Protein AF-A0A5T2Q254-F1 (afdb_monomer_lite)

Sequence (145 aa):
TQVEAVKGGRSGAMKRAAVQWGIGRYLYNLEEGFAQISSDKKQGWHRAKLKDGTGFYWLPPSLPDWAMPASCNQPSPENTNQKSPSVDCEQILKDFSDYASKETDKKKLIERYQHDWQLLAGHDDAQTKCVQVMNIRINELKQVA

Structure (mmCIF, N/CA/C/O backbone):
data_AF-A0A5T2Q254-F1
#
_entry.id   AF-A0A5T2Q254-F1
#
loop_
_atom_site.group_PDB
_atom_site.id
_atom_site.type_symbol
_atom_site.label_atom_id
_atom_site.label_alt_id
_atom_site.label_comp_id
_atom_site.label_asym_id
_atom_site.label_entity_id
_atom_site.label_seq_id
_atom_site.pdbx_PDB_ins_code
_atom_site.Cartn_x
_atom_site.Cartn_y
_atom_site.Cartn_z
_atom_site.occupancy
_atom_site.B_iso_or_equiv
_atom_site.auth_seq_id
_atom_site.auth_comp_id
_atom_site.auth_asym_id
_atom_site.auth_atom_id
_atom_site.pdbx_PDB_model_num
ATOM 1 N N . THR A 1 1 ? 41.058 -11.076 -3.246 1.00 52.97 1 THR A N 1
ATOM 2 C CA . THR A 1 1 ? 39.800 -10.755 -2.532 1.00 52.97 1 THR A CA 1
ATOM 3 C C . THR A 1 1 ? 38.755 -11.831 -2.819 1.00 52.97 1 THR A C 1
ATOM 5 O O . THR A 1 1 ? 38.127 -11.812 -3.862 1.00 52.97 1 THR A O 1
ATOM 8 N N . GLN A 1 2 ? 38.594 -12.812 -1.921 1.00 59.88 2 GLN A N 1
ATOM 9 C CA . GLN A 1 2 ? 37.669 -13.964 -2.074 1.00 59.88 2 GLN A CA 1
ATOM 10 C C . GLN A 1 2 ? 36.188 -13.627 -1.776 1.00 59.88 2 GLN A C 1
ATOM 12 O O . GLN A 1 2 ? 35.291 -14.430 -2.012 1.00 59.88 2 GLN A O 1
ATOM 17 N N . VAL A 1 3 ? 35.916 -12.429 -1.252 1.00 66.19 3 VAL A N 1
ATOM 18 C CA . VAL A 1 3 ? 34.586 -12.021 -0.765 1.00 66.19 3 VAL A CA 1
ATOM 19 C C . VAL A 1 3 ? 33.593 -11.769 -1.910 1.00 66.19 3 VAL A C 1
ATOM 21 O O . VAL A 1 3 ? 32.407 -12.071 -1.781 1.00 66.19 3 VAL A O 1
ATOM 24 N N . GLU A 1 4 ? 34.069 -11.295 -3.064 1.00 71.06 4 GLU A N 1
ATOM 25 C CA . GLU A 1 4 ? 33.207 -10.980 -4.213 1.00 71.06 4 GLU A CA 1
ATOM 26 C C . GLU A 1 4 ? 32.620 -12.238 -4.875 1.00 71.06 4 GLU A C 1
ATOM 28 O O . GLU A 1 4 ? 31.455 -12.240 -5.281 1.00 71.06 4 GLU A O 1
ATOM 33 N N . ALA A 1 5 ? 33.366 -13.349 -4.892 1.00 70.94 5 ALA A N 1
ATOM 34 C CA . ALA A 1 5 ? 32.871 -14.629 -5.401 1.00 70.94 5 ALA A CA 1
ATOM 35 C C . ALA A 1 5 ? 31.712 -15.175 -4.542 1.00 70.94 5 ALA A C 1
ATOM 37 O O . ALA A 1 5 ? 30.694 -15.630 -5.070 1.00 70.94 5 ALA A O 1
ATOM 38 N N . VAL A 1 6 ? 31.812 -15.054 -3.212 1.00 75.88 6 VAL A N 1
ATOM 39 C CA . VAL A 1 6 ? 30.762 -15.479 -2.266 1.00 75.88 6 VAL A CA 1
ATOM 40 C C . VAL A 1 6 ? 29.505 -14.614 -2.396 1.00 75.88 6 VAL A C 1
ATOM 42 O O . VAL A 1 6 ? 28.381 -15.121 -2.356 1.00 75.88 6 VAL A O 1
ATOM 45 N N . LYS A 1 7 ? 29.676 -13.305 -2.603 1.00 82.81 7 LYS A N 1
ATOM 46 C CA . LYS A 1 7 ? 28.572 -12.360 -2.815 1.00 82.81 7 LYS A CA 1
ATOM 47 C C . LYS A 1 7 ? 27.803 -12.667 -4.103 1.00 82.81 7 LYS A C 1
ATOM 49 O O . LYS A 1 7 ? 26.569 -12.716 -4.086 1.00 82.81 7 LYS A O 1
ATOM 54 N N . GLY A 1 8 ? 28.528 -12.953 -5.186 1.00 85.25 8 GLY A N 1
ATOM 55 C CA . GLY A 1 8 ? 27.949 -13.414 -6.448 1.00 85.25 8 GLY A CA 1
ATOM 56 C C . GLY A 1 8 ? 27.204 -14.742 -6.294 1.00 85.25 8 GLY A C 1
ATOM 57 O O . GLY A 1 8 ? 26.069 -14.870 -6.757 1.00 85.25 8 GLY A O 1
ATOM 58 N N . GLY A 1 9 ? 27.789 -15.696 -5.561 1.00 88.31 9 GLY A N 1
ATOM 59 C CA . GLY A 1 9 ? 27.181 -16.997 -5.270 1.00 88.31 9 GLY A CA 1
ATOM 60 C C . GLY A 1 9 ? 25.851 -16.893 -4.517 1.00 88.31 9 GLY A C 1
ATOM 61 O O . GLY A 1 9 ? 24.861 -17.487 -4.945 1.00 88.31 9 GLY A O 1
ATOM 62 N N . ARG A 1 10 ? 25.789 -16.083 -3.449 1.00 87.00 10 ARG A N 1
ATOM 63 C CA . ARG A 1 10 ? 24.552 -15.839 -2.679 1.00 87.00 10 ARG A CA 1
ATOM 64 C C . ARG A 1 10 ? 23.460 -15.185 -3.521 1.00 87.00 10 ARG A C 1
ATOM 66 O O . ARG A 1 10 ? 22.320 -15.642 -3.493 1.00 87.00 10 ARG A O 1
ATOM 73 N N . SER A 1 11 ? 23.797 -14.149 -4.292 1.00 86.31 11 SER A N 1
ATOM 74 C CA . SER A 1 11 ? 22.825 -13.495 -5.180 1.00 86.31 11 SER A CA 1
ATOM 75 C C . SER A 1 11 ? 22.318 -14.458 -6.260 1.00 86.31 11 SER A C 1
ATOM 77 O O . SER A 1 11 ? 21.117 -14.534 -6.515 1.00 86.31 11 SER A O 1
ATOM 79 N N . GLY A 1 12 ? 23.215 -15.253 -6.849 1.00 87.25 12 GLY A N 1
ATOM 80 C CA . GLY A 1 12 ? 22.861 -16.268 -7.838 1.00 87.25 12 GLY A CA 1
ATOM 81 C C . GLY A 1 12 ? 21.960 -17.369 -7.273 1.00 87.25 12 GLY A C 1
ATOM 82 O O . GLY A 1 12 ? 20.993 -17.754 -7.928 1.00 87.25 12 GLY A O 1
ATOM 83 N N . ALA A 1 13 ? 22.233 -17.848 -6.055 1.00 91.38 13 ALA A N 1
ATOM 84 C CA . ALA A 1 13 ? 21.392 -18.831 -5.374 1.00 91.38 13 ALA A CA 1
ATOM 85 C C . ALA A 1 13 ? 19.982 -18.282 -5.101 1.00 91.38 13 ALA A C 1
ATOM 87 O O . ALA A 1 13 ? 19.002 -18.956 -5.415 1.00 91.38 13 ALA A O 1
ATOM 88 N N . MET A 1 14 ? 19.877 -17.038 -4.618 1.00 91.06 14 MET A N 1
ATOM 89 C CA . MET A 1 14 ? 18.591 -16.376 -4.371 1.00 91.06 14 MET A CA 1
ATOM 90 C C . MET A 1 14 ? 17.761 -16.234 -5.653 1.00 91.06 14 MET A C 1
ATOM 92 O O . MET A 1 14 ? 16.585 -16.589 -5.665 1.00 91.06 14 MET A O 1
ATOM 96 N N . LYS A 1 15 ? 18.371 -15.783 -6.760 1.00 89.75 15 LYS A N 1
ATOM 97 C CA . LYS A 1 15 ? 17.681 -15.681 -8.059 1.00 89.75 15 LYS A CA 1
ATOM 98 C C . LYS A 1 15 ? 17.147 -17.038 -8.525 1.00 89.75 15 LYS A C 1
ATOM 100 O O . LYS A 1 15 ? 16.014 -17.119 -8.982 1.00 89.75 15 LYS A O 1
ATOM 105 N N . ARG A 1 16 ? 17.932 -18.113 -8.378 1.00 89.50 16 ARG A N 1
ATOM 106 C CA . ARG A 1 16 ? 17.496 -19.472 -8.746 1.00 89.50 16 ARG A CA 1
ATOM 107 C C . ARG A 1 16 ? 16.341 -19.971 -7.877 1.00 89.50 16 ARG A C 1
ATOM 109 O O . ARG A 1 16 ? 15.400 -20.538 -8.421 1.00 89.50 16 ARG A O 1
ATOM 116 N N . ALA A 1 17 ? 16.382 -19.733 -6.566 1.00 91.88 17 ALA A N 1
ATOM 117 C CA . ALA A 1 17 ? 15.283 -20.081 -5.664 1.00 91.88 17 ALA A CA 1
ATOM 118 C C . ALA A 1 17 ? 13.994 -19.316 -6.013 1.00 91.88 17 ALA A C 1
ATOM 120 O O . ALA A 1 17 ? 12.932 -19.923 -6.124 1.00 91.88 17 ALA A O 1
ATOM 121 N N . ALA A 1 18 ? 14.101 -18.013 -6.291 1.00 86.94 18 ALA A N 1
ATOM 122 C CA . ALA A 1 18 ? 12.974 -17.185 -6.714 1.00 86.94 18 ALA A CA 1
ATOM 123 C C . ALA A 1 18 ? 12.312 -17.708 -8.002 1.00 86.94 18 ALA A C 1
ATOM 125 O O . ALA A 1 18 ? 11.088 -17.793 -8.069 1.00 86.94 18 ALA A O 1
ATOM 126 N N . VAL A 1 19 ? 13.107 -18.142 -8.990 1.00 84.75 19 VAL A N 1
ATOM 127 C CA . VAL A 1 19 ? 12.598 -18.741 -10.240 1.00 84.75 19 VAL A CA 1
ATOM 128 C C . VAL A 1 19 ? 11.824 -20.038 -9.986 1.00 84.75 19 VAL A C 1
ATOM 130 O O . VAL A 1 19 ? 10.798 -20.260 -10.636 1.00 84.75 19 VAL A O 1
ATOM 133 N N . GLN A 1 20 ? 12.293 -20.880 -9.057 1.00 87.62 20 GLN A N 1
ATOM 134 C CA . GLN A 1 20 ? 11.603 -22.119 -8.667 1.00 87.62 20 GLN A CA 1
ATOM 135 C C . GLN A 1 20 ? 10.267 -21.826 -7.977 1.00 87.62 20 GLN A C 1
ATOM 137 O O . GLN A 1 20 ? 9.290 -22.527 -8.204 1.00 87.62 20 GLN A O 1
ATOM 142 N N . TRP A 1 21 ? 10.207 -20.754 -7.187 1.00 84.88 21 TRP A N 1
ATOM 143 C CA . TRP A 1 21 ? 8.997 -20.317 -6.487 1.00 84.88 21 TRP A CA 1
ATOM 144 C C . TRP A 1 21 ? 8.080 -19.447 -7.363 1.00 84.88 21 TRP A C 1
ATOM 146 O O . TRP A 1 21 ? 7.072 -18.935 -6.889 1.00 84.88 21 TRP A O 1
ATOM 156 N N . GLY A 1 22 ? 8.424 -19.249 -8.641 1.00 82.81 22 GLY A N 1
ATOM 157 C CA . GLY A 1 22 ? 7.629 -18.459 -9.584 1.00 82.81 22 GLY A CA 1
ATOM 158 C C . GLY A 1 22 ? 7.635 -16.948 -9.326 1.00 82.81 22 GLY A C 1
ATOM 159 O O . GLY A 1 22 ? 6.902 -16.214 -9.990 1.00 82.81 22 GLY A O 1
ATOM 160 N N . ILE A 1 23 ? 8.479 -16.459 -8.414 1.00 82.94 23 ILE A N 1
ATOM 161 C CA . ILE A 1 23 ? 8.576 -15.038 -8.071 1.00 82.94 23 ILE A CA 1
ATOM 162 C C . ILE A 1 23 ? 9.096 -14.275 -9.296 1.00 82.94 23 ILE A C 1
ATOM 164 O O . ILE A 1 23 ? 10.193 -14.536 -9.789 1.00 82.94 23 ILE A O 1
ATOM 168 N N . GLY A 1 24 ? 8.293 -13.333 -9.797 1.00 77.19 24 GLY A N 1
ATOM 169 C CA . GLY A 1 24 ? 8.634 -12.483 -10.940 1.00 77.19 24 GLY A CA 1
ATOM 170 C C . GLY A 1 24 ? 8.254 -13.030 -12.321 1.00 77.19 24 GLY A C 1
ATOM 171 O O . GLY A 1 24 ? 8.362 -12.281 -13.284 1.00 77.19 24 GLY A O 1
ATOM 172 N N . ARG A 1 25 ? 7.754 -14.273 -12.456 1.00 81.38 25 ARG A N 1
ATOM 173 C CA . ARG A 1 25 ? 7.244 -14.782 -13.756 1.00 81.38 25 ARG A CA 1
ATOM 174 C C . ARG A 1 25 ? 6.044 -13.983 -14.261 1.00 81.38 25 ARG A C 1
ATOM 176 O O . ARG A 1 25 ? 5.907 -13.765 -15.456 1.00 81.38 25 ARG A O 1
ATOM 183 N N . TYR A 1 26 ? 5.227 -13.520 -13.323 1.00 81.38 26 TYR A N 1
ATOM 184 C CA . TYR A 1 26 ? 4.048 -12.698 -13.563 1.00 81.38 26 TYR A CA 1
ATOM 185 C C . TYR A 1 26 ? 4.407 -11.383 -14.288 1.00 81.38 26 TYR A C 1
ATOM 187 O O . TYR A 1 26 ? 3.615 -10.885 -15.072 1.00 81.38 26 TYR A O 1
ATOM 195 N N . LEU A 1 27 ? 5.636 -10.869 -14.140 1.00 81.38 27 LEU A N 1
ATOM 196 C CA . LEU A 1 27 ? 6.084 -9.654 -14.832 1.00 81.38 27 LEU A CA 1
ATOM 197 C C . LEU A 1 27 ? 6.157 -9.811 -16.359 1.00 81.38 27 LEU A C 1
ATOM 199 O O . LEU A 1 27 ? 6.115 -8.807 -17.057 1.00 81.38 27 LEU A O 1
ATOM 203 N N . TYR A 1 28 ? 6.249 -11.035 -16.890 1.00 83.56 28 TYR A N 1
ATOM 204 C CA . TYR A 1 28 ? 6.245 -11.261 -18.342 1.00 83.56 28 TYR A CA 1
ATOM 205 C C . TYR A 1 28 ? 4.874 -11.066 -18.981 1.00 83.56 28 TYR A C 1
ATOM 207 O O . TYR A 1 28 ? 4.785 -10.805 -20.175 1.00 83.56 28 TYR A O 1
ATOM 215 N N . ASN A 1 29 ? 3.815 -11.210 -18.191 1.00 81.88 29 ASN A N 1
ATOM 216 C CA . ASN A 1 29 ? 2.440 -11.013 -18.628 1.00 81.88 29 ASN A CA 1
ATOM 217 C C . ASN A 1 29 ? 1.969 -9.572 -18.396 1.00 81.88 29 ASN A C 1
ATOM 219 O O . ASN A 1 29 ? 0.813 -9.262 -18.672 1.00 81.88 29 ASN A O 1
ATOM 223 N N . LEU A 1 30 ? 2.838 -8.711 -17.855 1.00 84.25 30 LEU A N 1
ATOM 224 C CA . LEU A 1 30 ? 2.518 -7.319 -17.597 1.00 84.25 30 LEU A CA 1
ATOM 225 C C . LEU A 1 30 ? 2.593 -6.532 -18.906 1.00 84.25 30 LEU A C 1
ATOM 227 O O . LEU A 1 30 ? 3.630 -6.515 -19.568 1.00 84.25 30 LEU A O 1
ATOM 231 N N . GLU A 1 31 ? 1.489 -5.885 -19.262 1.00 81.69 31 GLU A N 1
ATOM 232 C CA . GLU A 1 31 ? 1.439 -4.971 -20.399 1.00 81.69 31 GLU A CA 1
ATOM 233 C C . GLU A 1 31 ? 2.229 -3.683 -20.107 1.00 81.69 31 GLU A C 1
ATOM 235 O O . GLU A 1 31 ? 2.519 -3.345 -18.954 1.00 81.69 31 GLU A O 1
ATOM 240 N N . GLU A 1 32 ? 2.606 -2.962 -21.162 1.00 82.19 32 GLU A N 1
ATOM 241 C CA . GLU A 1 32 ? 3.320 -1.694 -21.057 1.00 82.19 32 GLU A CA 1
ATOM 242 C C . GLU A 1 32 ? 2.478 -0.650 -20.304 1.00 82.19 32 GLU A C 1
ATOM 244 O O . GLU A 1 32 ? 1.458 -0.161 -20.785 1.00 82.19 32 GLU A O 1
ATOM 249 N N . GLY A 1 33 ? 2.917 -0.288 -19.097 1.00 81.50 33 GLY A N 1
ATOM 250 C CA . GLY A 1 33 ? 2.311 0.778 -18.303 1.00 81.50 33 GLY A CA 1
ATOM 251 C C . GLY A 1 33 ? 2.988 2.121 -18.565 1.00 81.50 33 GLY A C 1
ATOM 252 O O . GLY A 1 33 ? 4.174 2.288 -18.274 1.00 81.50 33 GLY A O 1
ATOM 253 N N . PHE A 1 34 ? 2.236 3.107 -19.053 1.00 85.00 34 PHE A N 1
ATOM 254 C CA . PHE A 1 34 ? 2.735 4.470 -19.245 1.00 85.00 34 PHE A CA 1
ATOM 255 C C . PHE A 1 34 ? 2.424 5.357 -18.036 1.00 85.00 34 PHE A C 1
ATOM 257 O O . PHE A 1 34 ? 1.308 5.372 -17.520 1.00 85.00 34 PHE A O 1
ATOM 264 N N . ALA A 1 35 ? 3.416 6.132 -17.598 1.00 86.62 35 ALA A N 1
ATOM 265 C CA . ALA A 1 35 ? 3.241 7.124 -16.544 1.00 86.62 35 ALA A CA 1
ATOM 266 C C . ALA A 1 35 ? 2.578 8.401 -17.081 1.00 86.62 35 ALA A C 1
ATOM 268 O O . ALA A 1 35 ? 2.912 8.878 -18.168 1.00 86.62 35 ALA A O 1
ATOM 269 N N . GLN A 1 36 ? 1.696 9.008 -16.286 1.00 89.00 36 GLN A N 1
ATOM 270 C CA . GLN A 1 36 ? 1.132 10.317 -16.612 1.00 89.00 36 GLN A CA 1
ATOM 271 C C . GLN A 1 36 ? 2.108 11.422 -16.201 1.00 89.00 36 GLN A C 1
ATOM 273 O O . GLN A 1 36 ? 2.625 11.396 -15.085 1.00 89.00 36 GLN A O 1
ATOM 278 N N . ILE A 1 37 ? 2.334 12.405 -17.077 1.00 90.88 37 ILE A N 1
ATOM 279 C CA . ILE A 1 37 ? 3.202 13.560 -16.808 1.00 90.88 37 ILE A CA 1
ATOM 280 C C . ILE A 1 37 ? 2.395 14.850 -16.631 1.00 90.88 37 ILE A C 1
ATOM 282 O O . ILE A 1 37 ? 1.329 15.024 -17.219 1.00 90.88 37 ILE A O 1
ATOM 286 N N . SER A 1 38 ? 2.900 15.750 -15.790 1.00 86.75 38 SER A N 1
ATOM 287 C CA . SER A 1 38 ? 2.296 17.051 -15.496 1.00 86.75 38 SER A CA 1
ATOM 288 C C . SER A 1 38 ? 3.387 18.064 -15.164 1.00 86.75 38 SER A C 1
ATOM 290 O O . SER A 1 38 ? 4.376 17.738 -14.500 1.00 86.75 38 SER A O 1
ATOM 292 N N . SER A 1 39 ? 3.188 19.306 -15.599 1.00 84.69 39 SER A N 1
ATOM 293 C CA . SER A 1 39 ? 4.016 20.444 -15.185 1.00 84.69 39 SER A CA 1
ATOM 294 C C . SER A 1 39 ? 3.683 20.885 -13.757 1.00 84.69 39 SER A C 1
ATOM 296 O O . SER A 1 39 ? 4.568 21.311 -13.016 1.00 84.69 39 SER A O 1
ATOM 298 N N . ASP A 1 40 ? 2.423 20.713 -13.346 1.00 85.69 40 ASP A N 1
ATOM 299 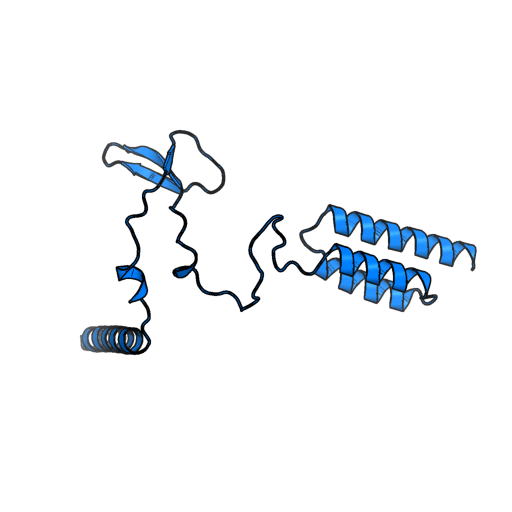C CA . ASP A 1 40 ? 1.941 21.101 -12.023 1.00 85.69 40 ASP A CA 1
ATOM 300 C C . ASP A 1 40 ? 2.164 20.005 -10.984 1.00 85.69 40 ASP A C 1
ATOM 302 O O . ASP A 1 40 ? 1.966 18.812 -11.251 1.00 85.69 40 ASP A O 1
ATOM 306 N N . LYS A 1 41 ? 2.515 20.426 -9.765 1.00 83.50 41 LYS A N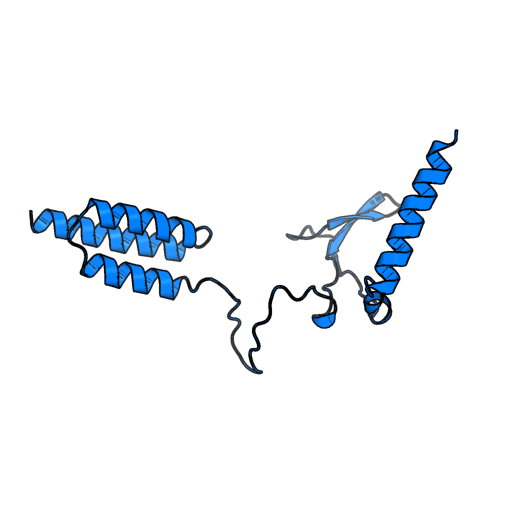 1
ATOM 307 C CA . LYS A 1 41 ? 2.672 19.540 -8.612 1.00 83.50 41 LYS A CA 1
ATOM 308 C C . LYS A 1 41 ? 1.299 19.106 -8.099 1.00 83.50 41 LYS A C 1
ATOM 310 O O . LYS A 1 41 ? 0.546 19.918 -7.567 1.00 83.50 41 LYS A O 1
ATOM 315 N N . LYS A 1 42 ? 1.017 17.807 -8.181 1.00 83.00 42 LYS A N 1
ATOM 316 C CA . LYS A 1 42 ? -0.174 17.171 -7.601 1.00 83.00 42 LYS A CA 1
ATOM 317 C C . LYS A 1 42 ? 0.225 16.249 -6.442 1.00 83.00 42 LYS A C 1
ATOM 319 O O . LYS A 1 42 ? 1.366 15.792 -6.362 1.00 83.00 42 LYS A O 1
ATOM 324 N N . GLN A 1 43 ? -0.695 16.016 -5.507 1.00 81.94 43 GLN A N 1
ATOM 325 C CA . GLN A 1 43 ? -0.468 15.122 -4.364 1.00 81.94 43 GLN A CA 1
ATOM 326 C C . GLN A 1 43 ? -0.224 13.686 -4.856 1.00 81.94 43 GLN A C 1
ATOM 328 O O . GLN A 1 43 ? -0.950 13.209 -5.723 1.00 81.94 43 GLN A O 1
ATOM 333 N N . GLY A 1 44 ? 0.809 13.017 -4.334 1.00 83.12 44 GLY A N 1
ATOM 334 C CA . GLY A 1 44 ? 1.190 11.654 -4.741 1.00 83.12 44 GLY A CA 1
ATOM 335 C C . GLY A 1 44 ? 2.048 11.551 -6.010 1.00 83.12 44 GLY A C 1
ATOM 336 O O . GLY A 1 44 ? 2.355 10.446 -6.443 1.00 83.12 44 GLY A O 1
ATOM 337 N N . TRP A 1 45 ? 2.455 12.674 -6.610 1.00 90.88 45 TRP A N 1
ATOM 338 C CA . TRP A 1 45 ? 3.275 12.680 -7.825 1.00 90.88 45 TRP A CA 1
ATOM 339 C C . TRP A 1 45 ? 4.766 12.785 -7.506 1.00 90.88 45 TRP A C 1
ATOM 341 O O . TRP A 1 45 ? 5.192 13.510 -6.603 1.00 90.88 45 TRP A O 1
ATOM 351 N N . HIS A 1 46 ? 5.579 12.087 -8.290 1.00 90.00 46 HIS A N 1
ATOM 352 C CA . HIS A 1 46 ? 7.029 12.056 -8.159 1.00 90.00 46 HIS A CA 1
ATOM 353 C C . HIS A 1 46 ? 7.679 13.103 -9.061 1.00 90.00 46 HIS A C 1
ATOM 355 O O . HIS A 1 46 ? 7.182 13.400 -10.142 1.00 90.00 46 HIS A O 1
ATOM 361 N N . ARG A 1 47 ? 8.814 13.668 -8.639 1.00 91.19 47 ARG A N 1
ATOM 362 C CA . ARG A 1 47 ? 9.556 14.660 -9.428 1.00 91.19 47 ARG A CA 1
ATOM 363 C C . ARG A 1 47 ? 10.719 13.999 -10.157 1.00 91.19 47 ARG A C 1
ATOM 365 O O . ARG A 1 47 ? 11.535 13.329 -9.530 1.00 91.19 47 ARG A O 1
ATOM 372 N N . ALA A 1 48 ? 10.836 14.257 -11.452 1.00 89.25 48 ALA A N 1
ATOM 373 C CA . ALA A 1 48 ? 11.968 13.858 -12.277 1.00 89.25 48 ALA A CA 1
ATOM 374 C C . ALA A 1 48 ? 12.534 15.072 -13.030 1.00 89.25 48 ALA A C 1
ATOM 376 O O . ALA A 1 48 ? 11.926 16.145 -13.074 1.00 89.25 48 ALA A O 1
ATOM 377 N N . LYS A 1 49 ? 13.742 14.92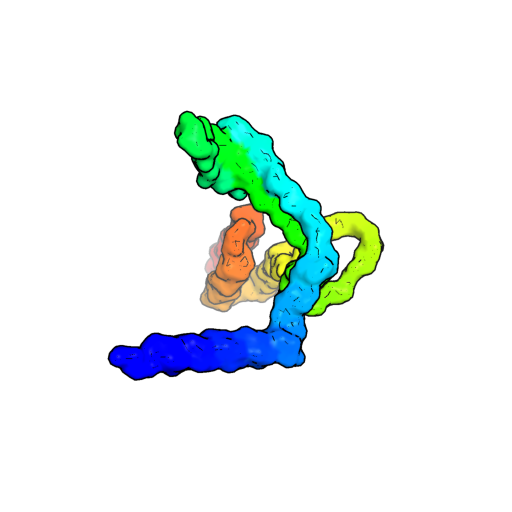4 -13.574 1.00 92.06 49 LYS A N 1
ATOM 378 C CA . LYS A 1 49 ? 14.405 15.953 -14.379 1.00 92.06 49 LYS A CA 1
ATOM 379 C C . LYS A 1 49 ? 14.843 15.349 -15.701 1.00 92.06 49 LYS A C 1
ATOM 381 O O . LYS A 1 49 ? 15.377 14.242 -15.722 1.00 92.06 49 LYS A O 1
ATOM 386 N N . LEU A 1 50 ? 14.631 16.091 -16.780 1.00 87.56 50 LEU A N 1
ATOM 387 C CA . LEU A 1 50 ? 15.217 15.773 -18.074 1.00 87.56 50 LEU A CA 1
ATOM 388 C C . LEU A 1 50 ? 16.709 16.127 -18.085 1.00 87.56 50 LEU A C 1
ATOM 390 O O . LEU A 1 50 ? 17.189 16.875 -17.228 1.00 87.56 50 LEU A O 1
ATOM 394 N N . 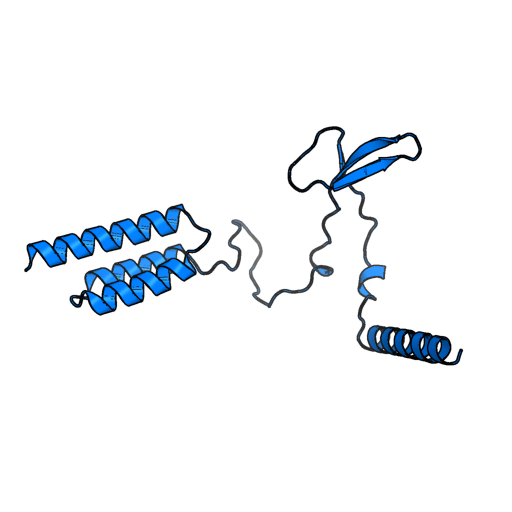LYS A 1 51 ? 17.439 15.613 -19.081 1.00 88.38 51 LYS A N 1
ATOM 395 C CA . LYS A 1 51 ? 18.861 15.945 -19.282 1.00 88.38 51 LYS A CA 1
ATOM 396 C C . LYS A 1 51 ? 19.079 17.452 -19.468 1.00 88.38 51 LYS A C 1
ATOM 398 O O . LYS A 1 51 ? 20.091 17.971 -19.016 1.00 88.38 51 LYS A O 1
ATOM 403 N N . ASP A 1 52 ? 18.081 18.139 -20.015 1.00 87.31 52 ASP A N 1
ATOM 404 C CA . ASP A 1 52 ? 18.081 19.584 -20.269 1.00 87.31 52 ASP A CA 1
ATOM 405 C C . ASP A 1 52 ? 17.776 20.429 -19.015 1.00 87.31 52 ASP A C 1
ATOM 407 O O . ASP A 1 52 ? 17.668 21.649 -19.084 1.00 87.31 52 ASP A O 1
ATOM 411 N N . GLY A 1 53 ? 17.610 19.799 -17.845 1.00 86.25 53 GLY A N 1
ATOM 412 C CA . GLY A 1 53 ? 17.375 20.480 -16.567 1.00 86.25 53 GLY A CA 1
ATOM 413 C C . GLY A 1 53 ? 15.908 20.806 -16.265 1.00 86.25 53 GLY A C 1
ATOM 414 O O . GLY A 1 53 ? 15.583 21.098 -15.110 1.00 86.25 53 GLY A O 1
ATOM 415 N N . THR A 1 54 ? 15.008 20.684 -17.244 1.00 88.31 54 THR A N 1
ATOM 416 C CA . THR A 1 54 ? 13.563 20.872 -17.050 1.00 88.31 54 THR A CA 1
ATOM 417 C C . THR A 1 54 ? 13.005 19.812 -16.099 1.00 88.31 54 THR A C 1
ATOM 419 O O . THR A 1 54 ? 13.152 18.605 -16.313 1.00 88.31 54 THR A O 1
ATOM 422 N N . GLY A 1 55 ? 12.384 20.270 -15.011 1.00 89.25 55 GLY A N 1
ATOM 423 C CA . GLY A 1 55 ? 11.722 19.410 -14.036 1.00 89.25 55 GLY A CA 1
ATOM 424 C C . GLY A 1 55 ? 10.280 19.126 -14.439 1.00 89.25 55 GLY A C 1
ATOM 425 O O . GLY A 1 55 ? 9.563 20.049 -14.808 1.00 89.25 55 GLY A O 1
ATOM 426 N N . PHE A 1 56 ? 9.854 17.875 -14.312 1.00 91.44 56 PHE A N 1
ATOM 427 C CA . PHE A 1 56 ? 8.465 17.468 -14.511 1.00 91.44 56 PHE A CA 1
ATOM 428 C C . PHE A 1 56 ? 8.008 16.565 -13.367 1.00 91.44 56 PHE A C 1
ATOM 430 O O . PHE A 1 56 ? 8.826 15.976 -12.647 1.00 91.44 56 PHE A O 1
ATOM 437 N N . TYR A 1 57 ? 6.695 16.471 -13.190 1.00 92.75 57 TYR A N 1
ATOM 438 C CA . TYR A 1 57 ? 6.079 15.547 -12.252 1.00 92.75 57 TYR A CA 1
ATOM 439 C C . TYR A 1 57 ? 5.492 14.363 -13.013 1.00 92.75 57 TYR A C 1
ATOM 441 O O . TYR A 1 57 ? 4.970 14.531 -14.115 1.00 92.75 57 TYR A O 1
ATOM 449 N N . TRP A 1 58 ? 5.566 13.172 -12.426 1.00 93.19 58 TRP A N 1
ATOM 450 C CA . TRP A 1 58 ? 4.981 11.961 -12.986 1.00 93.19 58 TRP A CA 1
ATOM 451 C C . TRP A 1 58 ? 4.234 11.150 -11.930 1.00 93.19 58 TRP A C 1
ATOM 453 O O . TRP A 1 58 ? 4.624 11.122 -10.760 1.00 93.19 58 TRP A O 1
ATOM 463 N N . LEU A 1 59 ? 3.162 10.493 -12.354 1.00 90.38 59 LEU A N 1
ATOM 464 C CA . LEU A 1 59 ? 2.403 9.545 -11.548 1.00 90.38 59 LEU A CA 1
ATOM 465 C C . LEU A 1 59 ? 2.740 8.120 -12.011 1.00 90.38 59 LEU A C 1
ATOM 467 O O . LEU A 1 59 ? 2.656 7.859 -13.217 1.00 90.38 59 LEU A O 1
ATOM 471 N N . PRO A 1 60 ? 3.136 7.205 -11.105 1.00 88.12 60 PRO A N 1
ATOM 472 C CA . PRO A 1 60 ? 3.386 5.824 -11.485 1.00 88.12 60 PRO A CA 1
ATOM 473 C C . PRO A 1 60 ? 2.103 5.153 -11.991 1.00 88.12 60 PRO A C 1
ATOM 475 O O . PRO A 1 60 ? 1.036 5.385 -11.420 1.00 88.12 60 PRO A O 1
ATOM 478 N N . PRO A 1 61 ? 2.192 4.324 -13.046 1.00 86.19 61 PRO A N 1
ATOM 479 C CA . PRO A 1 61 ? 1.046 3.566 -13.526 1.00 86.19 61 PRO A CA 1
ATOM 480 C C . PRO A 1 61 ? 0.581 2.572 -12.456 1.00 86.19 61 PRO A C 1
ATOM 482 O O . PRO A 1 61 ? 1.394 1.991 -11.731 1.00 86.19 61 PRO A O 1
ATOM 485 N N . SER A 1 62 ? -0.732 2.371 -12.362 1.00 83.44 62 SER A N 1
ATOM 486 C CA . SER A 1 62 ? -1.311 1.341 -11.504 1.00 83.44 62 SER A CA 1
ATOM 487 C C . SER A 1 62 ? -1.007 -0.044 -12.065 1.00 83.44 62 SER A C 1
ATOM 489 O O . SER A 1 62 ? -1.116 -0.271 -13.270 1.00 83.44 62 SER A O 1
ATOM 491 N N . LEU A 1 63 ? -0.649 -0.976 -11.185 1.00 82.50 63 LEU A N 1
ATOM 492 C CA . LEU A 1 63 ? -0.525 -2.380 -11.560 1.00 82.50 63 LEU A CA 1
ATOM 493 C C . LEU A 1 63 ? -1.924 -2.996 -11.719 1.00 82.50 63 LEU A C 1
ATOM 495 O O . LEU A 1 63 ? -2.817 -2.643 -10.950 1.00 82.50 63 LEU A O 1
ATOM 499 N N . PRO A 1 64 ? -2.123 -3.905 -12.686 1.00 83.75 64 PRO A N 1
ATOM 500 C CA . PRO A 1 64 ? -3.374 -4.635 -12.826 1.00 83.75 64 PRO A CA 1
ATOM 501 C C . PRO A 1 64 ? -3.603 -5.568 -11.631 1.00 83.75 64 PRO A C 1
ATOM 503 O O . PRO A 1 64 ? -2.648 -6.059 -11.023 1.00 83.75 64 PRO A O 1
ATOM 506 N N . ASP A 1 65 ? -4.871 -5.859 -11.341 1.00 80.12 65 ASP A N 1
ATOM 507 C CA . ASP A 1 65 ? -5.303 -6.558 -10.121 1.00 80.12 65 ASP A CA 1
ATOM 508 C C . ASP A 1 65 ? -4.625 -7.922 -9.915 1.00 80.12 65 ASP A C 1
ATOM 510 O O . ASP A 1 65 ? -4.279 -8.284 -8.794 1.00 80.12 65 ASP A O 1
ATOM 514 N N . TRP A 1 66 ? -4.357 -8.667 -10.994 1.00 81.38 66 TRP A N 1
ATOM 515 C CA . TRP A 1 66 ? -3.678 -9.970 -10.928 1.00 81.38 66 TRP A CA 1
ATOM 516 C C . TRP A 1 66 ? -2.190 -9.876 -10.548 1.00 81.38 66 TRP A C 1
ATOM 518 O O . TRP A 1 66 ? -1.610 -10.862 -10.092 1.00 81.38 66 TRP A O 1
ATOM 528 N N . ALA A 1 67 ? -1.557 -8.718 -10.768 1.00 80.12 67 ALA A N 1
ATOM 529 C CA . ALA A 1 67 ? -0.151 -8.461 -10.452 1.00 80.12 67 ALA A CA 1
ATOM 530 C C . ALA A 1 67 ? 0.026 -7.792 -9.081 1.00 80.12 67 ALA A C 1
ATOM 532 O O . ALA A 1 67 ? 1.154 -7.683 -8.588 1.00 80.12 67 ALA A O 1
ATOM 533 N N . MET A 1 68 ? -1.068 -7.334 -8.466 1.00 80.44 68 MET A N 1
ATOM 534 C CA . MET A 1 68 ? -1.052 -6.882 -7.085 1.00 80.44 68 MET A CA 1
ATOM 535 C C . MET A 1 68 ? -1.006 -8.101 -6.155 1.00 80.44 68 MET A C 1
ATOM 537 O O . MET A 1 68 ? -1.661 -9.112 -6.414 1.00 80.44 68 MET A O 1
ATOM 541 N N . PRO A 1 69 ? -0.215 -8.058 -5.068 1.00 72.44 69 PRO A N 1
ATOM 542 C CA . PRO A 1 69 ? -0.239 -9.130 -4.088 1.00 72.44 69 PRO A CA 1
ATOM 543 C C . PRO A 1 69 ? -1.659 -9.250 -3.534 1.00 72.44 69 PRO A C 1
ATOM 545 O O . PRO A 1 69 ? -2.233 -8.256 -3.092 1.00 72.44 69 PRO A O 1
ATOM 548 N N . ALA A 1 70 ? -2.204 -10.467 -3.538 1.00 62.22 70 ALA A N 1
ATOM 549 C CA . ALA A 1 70 ? -3.452 -10.781 -2.862 1.00 62.22 70 ALA A CA 1
ATOM 550 C C . ALA A 1 70 ? -3.245 -10.586 -1.355 1.00 62.22 70 ALA A C 1
ATOM 552 O O . ALA A 1 70 ? -2.884 -11.510 -0.625 1.00 62.22 70 ALA A O 1
ATOM 553 N N . SER A 1 71 ? -3.416 -9.361 -0.872 1.00 53.97 71 SER A N 1
ATOM 554 C CA . SER A 1 71 ? -3.674 -9.111 0.534 1.00 53.97 71 SER A CA 1
ATOM 555 C C . SER A 1 71 ? -4.990 -9.813 0.850 1.00 53.97 71 SER A C 1
ATOM 557 O O . SER A 1 71 ? -6.036 -9.248 0.574 1.00 53.97 71 SER A O 1
ATOM 559 N N . CYS A 1 72 ? -4.897 -11.058 1.331 1.00 34.50 72 CYS A N 1
ATOM 560 C CA . CYS A 1 72 ? -5.960 -11.905 1.881 1.00 34.50 72 CYS A CA 1
ATOM 561 C C . CYS A 1 72 ? -7.262 -12.055 1.055 1.00 34.50 72 CYS A C 1
ATOM 563 O O . CYS A 1 72 ? -7.983 -11.114 0.756 1.00 34.50 72 CYS A O 1
ATOM 565 N N . ASN A 1 73 ? -7.636 -13.305 0.766 1.00 40.44 73 ASN A N 1
ATOM 566 C CA . ASN A 1 73 ? -8.962 -13.660 0.259 1.00 40.44 73 ASN A CA 1
ATOM 567 C C . ASN A 1 73 ? -10.093 -13.005 1.077 1.00 40.44 73 ASN A C 1
ATOM 569 O O . ASN A 1 73 ? -10.258 -13.314 2.259 1.00 40.44 73 ASN A O 1
ATOM 573 N N . GLN A 1 74 ? -10.945 -12.237 0.402 1.00 40.50 74 GLN A N 1
ATOM 574 C CA . GLN A 1 74 ? -12.395 -12.394 0.495 1.00 40.50 74 GLN A CA 1
ATOM 575 C C . GLN A 1 74 ? -12.951 -12.411 -0.939 1.00 40.50 74 GLN A C 1
ATOM 577 O O . GLN A 1 74 ? -12.564 -11.557 -1.738 1.00 40.50 74 GLN A O 1
ATOM 582 N N . PRO A 1 75 ? -13.826 -13.366 -1.295 1.00 48.62 75 PRO A N 1
ATOM 583 C CA . PRO A 1 75 ? -14.592 -13.287 -2.528 1.00 48.62 75 PRO A CA 1
ATOM 584 C C . PRO A 1 75 ? -15.712 -12.261 -2.330 1.00 48.62 75 PRO A C 1
ATOM 586 O O . PRO A 1 75 ? -16.403 -12.296 -1.314 1.00 48.62 75 PRO A O 1
ATOM 589 N N . SER A 1 76 ? -15.930 -11.366 -3.290 1.00 38.00 76 SER A N 1
ATOM 590 C CA . SER A 1 76 ? -17.193 -10.629 -3.361 1.00 38.00 76 SER A CA 1
ATOM 591 C C . SER A 1 76 ? -17.554 -10.309 -4.816 1.00 38.00 76 SER A C 1
ATOM 593 O O . SER A 1 76 ? -16.649 -10.161 -5.640 1.00 38.00 76 SER A O 1
ATOM 595 N N . PRO A 1 77 ? -18.857 -10.304 -5.142 1.00 42.53 77 PRO A N 1
ATOM 596 C CA . PRO A 1 77 ? -19.396 -10.472 -6.480 1.00 42.53 77 PRO A CA 1
ATOM 597 C C . PRO A 1 77 ? -19.412 -9.158 -7.266 1.00 42.53 77 PRO A C 1
ATOM 599 O O . PRO A 1 77 ? -19.178 -8.074 -6.735 1.00 42.53 77 PRO A O 1
ATOM 602 N N . GLU A 1 78 ? -19.717 -9.271 -8.554 1.00 42.00 78 GLU A N 1
ATOM 603 C CA . GLU A 1 78 ? -20.045 -8.142 -9.415 1.00 42.00 78 GLU A CA 1
ATOM 604 C C . GLU A 1 78 ? -21.138 -7.247 -8.790 1.00 42.00 78 GLU A C 1
ATOM 606 O O . GLU A 1 78 ? -22.154 -7.742 -8.301 1.00 42.00 78 GLU A O 1
ATOM 611 N N . ASN A 1 79 ? -20.946 -5.929 -8.953 1.00 37.97 79 ASN A N 1
ATOM 612 C CA . ASN A 1 79 ? -21.931 -4.836 -8.917 1.00 37.97 79 ASN A CA 1
ATOM 613 C C . ASN A 1 79 ? -22.025 -3.952 -7.642 1.00 37.97 79 ASN A C 1
ATOM 615 O O . ASN A 1 79 ? -22.516 -4.362 -6.600 1.00 37.97 79 ASN A O 1
ATOM 619 N N . THR A 1 80 ? -21.666 -2.673 -7.844 1.00 42.25 80 THR A N 1
ATOM 620 C CA . THR A 1 80 ? -22.011 -1.452 -7.084 1.00 42.25 80 THR A CA 1
ATOM 621 C C . THR A 1 80 ? -21.559 -1.330 -5.618 1.00 42.25 80 THR A C 1
ATOM 623 O O . THR A 1 80 ? -21.898 -2.117 -4.749 1.00 42.25 80 THR A O 1
ATOM 626 N N . ASN A 1 81 ? -20.924 -0.184 -5.341 1.00 40.69 81 ASN A N 1
ATOM 627 C CA . ASN A 1 81 ? -20.545 0.351 -4.030 1.00 40.69 81 ASN A CA 1
ATOM 628 C C . ASN A 1 81 ? -19.284 -0.262 -3.396 1.00 40.69 81 ASN A C 1
ATOM 630 O O . ASN A 1 81 ? -19.245 -1.390 -2.918 1.00 40.69 81 ASN A O 1
ATOM 634 N N . GLN A 1 82 ? -18.230 0.550 -3.395 1.00 42.97 82 GLN A N 1
ATOM 635 C CA . GLN A 1 82 ? -16.947 0.287 -2.764 1.00 42.97 82 GLN A CA 1
ATOM 636 C C . GLN A 1 82 ? -17.142 0.104 -1.249 1.00 42.97 82 GLN A C 1
ATOM 638 O O . GLN A 1 82 ? -17.322 1.081 -0.529 1.00 42.97 82 GLN A O 1
ATOM 643 N N . LYS A 1 83 ? -17.063 -1.132 -0.747 1.00 39.19 83 LYS A N 1
ATOM 644 C CA . LYS A 1 83 ? -16.796 -1.402 0.673 1.00 39.19 83 LYS A CA 1
ATOM 645 C C . LYS A 1 83 ? -15.549 -2.276 0.775 1.00 39.19 83 LYS A C 1
ATOM 647 O O . LYS A 1 83 ? -15.589 -3.490 0.609 1.00 39.19 83 LYS A O 1
ATOM 652 N N . SER A 1 84 ? -14.425 -1.595 0.973 1.00 37.16 84 SER A N 1
ATOM 653 C CA . SER A 1 84 ? -13.116 -2.123 1.369 1.00 37.16 84 SER A CA 1
ATOM 654 C C . SER A 1 84 ? -13.237 -2.967 2.653 1.00 37.16 84 SER A C 1
ATOM 656 O O . SER A 1 84 ? -14.203 -2.781 3.394 1.00 37.16 84 SER A O 1
ATOM 658 N N . PRO A 1 85 ? -12.262 -3.830 3.004 1.00 44.94 85 PRO A N 1
ATOM 659 C CA . PRO A 1 85 ? -12.264 -4.563 4.270 1.00 44.94 85 PRO A CA 1
ATOM 660 C C . PRO A 1 85 ? -11.852 -3.621 5.415 1.00 44.94 85 PRO A C 1
ATOM 662 O O . PRO A 1 85 ? -10.801 -3.768 6.031 1.00 44.94 85 PRO A O 1
ATOM 665 N N . SER A 1 86 ? -12.648 -2.583 5.657 1.00 48.66 86 SER A N 1
ATOM 666 C CA . SER A 1 86 ? -12.550 -1.741 6.840 1.00 48.66 86 SER A CA 1
ATOM 667 C C . SER A 1 86 ? -13.219 -2.489 7.978 1.00 48.66 86 SER A C 1
ATOM 669 O O . SER A 1 86 ? -14.345 -2.960 7.807 1.00 48.66 86 SER A O 1
ATOM 671 N N . VAL A 1 87 ? -12.581 -2.567 9.145 1.00 57.38 87 VAL A N 1
ATOM 672 C CA . VAL A 1 87 ? -13.319 -2.813 10.387 1.00 57.38 87 VAL A CA 1
ATOM 673 C C . VAL A 1 87 ? -14.510 -1.860 10.362 1.00 57.38 87 VAL A C 1
ATOM 675 O O . VAL A 1 87 ? -14.323 -0.654 10.196 1.00 57.38 87 VAL A O 1
ATOM 678 N N . ASP A 1 88 ? -15.718 -2.417 10.341 1.00 75.00 88 ASP A N 1
ATOM 679 C CA . ASP A 1 88 ? -16.918 -1.666 10.002 1.00 75.00 88 ASP A CA 1
ATOM 680 C C . ASP A 1 88 ? -17.137 -0.638 11.116 1.00 75.00 88 ASP A C 1
ATOM 682 O O . ASP A 1 88 ? -17.601 -0.969 12.204 1.00 75.00 88 ASP A O 1
ATOM 686 N N . CYS A 1 89 ? -16.682 0.600 10.901 1.00 73.50 89 CYS A N 1
ATOM 687 C CA . CYS A 1 89 ? -16.683 1.648 11.923 1.00 73.50 89 CYS A CA 1
ATOM 688 C C . CYS A 1 89 ? -18.108 1.884 12.436 1.00 73.50 89 CYS A C 1
ATOM 690 O O . CYS A 1 89 ? -18.316 2.182 13.609 1.00 73.50 89 CYS A O 1
ATOM 692 N N . GLU A 1 90 ? -19.095 1.677 11.564 1.00 80.69 90 GLU A N 1
ATOM 693 C CA . GLU A 1 90 ? -20.515 1.679 11.900 1.00 80.69 90 GLU A CA 1
ATOM 694 C C . GLU A 1 90 ? -20.892 0.545 12.861 1.00 80.69 90 GLU A C 1
ATOM 696 O O . GLU A 1 90 ? -21.654 0.776 13.798 1.00 80.69 90 GLU A O 1
ATOM 701 N N . GLN A 1 91 ? -20.327 -0.653 12.686 1.00 84.62 91 GLN A N 1
ATOM 702 C CA . GLN A 1 91 ? -20.541 -1.784 13.589 1.00 84.62 91 GLN A CA 1
ATOM 703 C C . GLN A 1 91 ? -19.896 -1.539 14.957 1.00 84.62 91 GLN A C 1
ATOM 705 O O . GLN A 1 91 ? -20.552 -1.763 15.968 1.00 84.62 91 GLN A O 1
ATOM 710 N N . ILE A 1 92 ? -18.667 -1.004 15.010 1.00 85.75 92 ILE A N 1
ATOM 711 C CA . ILE A 1 92 ? -18.016 -0.635 16.283 1.00 85.75 92 ILE A CA 1
ATOM 712 C C . ILE A 1 92 ? -18.859 0.400 17.033 1.00 85.75 92 ILE A C 1
ATOM 714 O O . ILE A 1 92 ? -19.099 0.259 18.230 1.00 85.75 92 ILE A O 1
ATOM 718 N N . LEU A 1 93 ? -19.339 1.433 16.334 1.00 84.50 93 LEU A N 1
ATOM 719 C CA . LEU A 1 93 ? -20.189 2.462 16.932 1.00 84.50 93 LEU A CA 1
ATOM 720 C C . LEU A 1 93 ? -21.510 1.893 17.450 1.00 84.50 93 LEU A C 1
ATOM 722 O O . LEU A 1 93 ? -21.966 2.288 18.524 1.00 84.50 93 LEU A O 1
ATOM 726 N N . LYS A 1 94 ? -22.114 0.965 16.705 1.00 88.38 94 LYS A N 1
ATOM 727 C CA . LYS A 1 94 ? -23.351 0.295 17.102 1.00 88.38 94 LYS A CA 1
ATOM 728 C C . LYS A 1 94 ? -23.141 -0.565 18.349 1.00 88.38 94 LYS A C 1
ATOM 730 O O . LYS A 1 94 ? -23.871 -0.404 19.323 1.00 88.38 94 LYS A O 1
ATOM 735 N N . ASP A 1 95 ? -22.096 -1.386 18.356 1.00 89.38 95 ASP A N 1
ATOM 736 C CA . ASP A 1 95 ? -21.751 -2.250 19.487 1.00 89.38 95 ASP A CA 1
ATOM 737 C C . ASP A 1 95 ? -21.393 -1.431 20.736 1.00 89.38 95 ASP A C 1
ATOM 739 O O . ASP A 1 95 ? -21.771 -1.800 21.851 1.00 89.38 95 ASP A O 1
ATOM 743 N N . PHE A 1 96 ? -20.689 -0.306 20.564 1.00 90.38 96 PHE A N 1
ATOM 744 C CA . PHE A 1 96 ? -20.370 0.613 21.655 1.00 90.38 96 PHE A CA 1
ATOM 745 C C . PHE A 1 96 ? -21.625 1.286 22.215 1.00 90.38 96 PHE A C 1
ATOM 747 O O . PHE A 1 96 ? -21.795 1.334 23.432 1.00 90.38 96 PHE A O 1
ATOM 754 N N . SER A 1 97 ? -22.527 1.765 21.353 1.00 89.44 97 SER A N 1
ATOM 755 C CA . SER A 1 97 ? -23.799 2.365 21.770 1.00 89.44 97 SER A CA 1
ATOM 756 C C . SER A 1 97 ? -24.656 1.378 22.564 1.00 89.44 97 SER A C 1
ATOM 758 O O . SER A 1 97 ? -25.119 1.705 23.656 1.00 89.44 97 SER A O 1
ATOM 760 N N . ASP A 1 98 ? -24.812 0.150 22.064 1.00 89.38 98 ASP A N 1
ATOM 761 C CA . ASP A 1 98 ? -25.587 -0.899 22.734 1.00 89.38 98 ASP A CA 1
ATOM 762 C C . ASP A 1 98 ? -24.976 -1.302 24.084 1.00 89.38 98 ASP A C 1
ATOM 764 O O . ASP A 1 98 ? -25.696 -1.610 25.039 1.00 89.38 98 ASP A O 1
ATOM 768 N N . TYR A 1 99 ? -23.643 -1.306 24.178 1.00 88.44 99 TYR A N 1
ATOM 769 C CA . TYR A 1 99 ? -22.924 -1.570 25.421 1.00 88.44 99 TYR A CA 1
ATOM 770 C C . TYR A 1 99 ? -23.076 -0.418 26.422 1.00 88.44 99 TYR A C 1
ATOM 772 O O . TYR A 1 99 ? -23.395 -0.654 27.589 1.00 88.44 99 TYR A O 1
ATOM 780 N N . ALA A 1 100 ? -22.916 0.827 25.968 1.00 87.88 100 ALA A N 1
ATOM 781 C CA . ALA A 1 100 ? -23.034 2.019 26.800 1.00 87.88 100 ALA A CA 1
ATOM 782 C C . ALA A 1 100 ? -24.424 2.139 27.441 1.00 87.88 100 ALA A C 1
ATOM 784 O O . ALA A 1 100 ? -24.517 2.518 28.606 1.00 87.88 100 ALA A O 1
ATOM 785 N N . SER A 1 101 ? -25.493 1.750 26.736 1.00 84.56 101 SER A N 1
ATOM 786 C CA . SER A 1 101 ? -26.853 1.736 27.296 1.00 84.56 101 SER A CA 1
ATOM 787 C C . SER A 1 101 ? -27.059 0.699 28.408 1.00 84.56 101 SER A C 1
ATOM 789 O O . SER A 1 101 ? -27.915 0.895 29.269 1.00 84.56 101 SER A O 1
ATOM 791 N N . LYS A 1 102 ? -26.296 -0.403 28.409 1.00 85.56 102 LYS A N 1
ATOM 792 C CA . LYS A 1 102 ? -26.444 -1.506 29.377 1.00 85.56 102 LYS A CA 1
ATOM 793 C C . LYS A 1 102 ? -25.526 -1.366 30.588 1.00 85.56 102 LYS A C 1
ATOM 795 O O . LYS A 1 102 ? -25.884 -1.816 31.672 1.00 85.56 102 LYS A O 1
ATOM 800 N N . GLU A 1 103 ? -24.352 -0.769 30.410 1.00 81.25 103 GLU A N 1
ATOM 801 C CA . GLU A 1 103 ? -23.316 -0.745 31.441 1.00 81.25 103 GLU A CA 1
ATOM 802 C C . GLU A 1 103 ? -23.550 0.378 32.464 1.00 81.25 103 GLU A C 1
ATOM 804 O O . GLU A 1 103 ? -23.710 1.550 32.107 1.00 81.25 103 GLU A O 1
ATOM 809 N N . THR A 1 104 ? -23.558 0.027 33.751 1.00 79.38 104 THR A N 1
ATOM 810 C CA . THR A 1 104 ? -23.730 0.972 34.874 1.00 79.38 104 THR A CA 1
ATOM 811 C C . THR A 1 104 ? -22.384 1.325 35.523 1.00 79.38 104 THR A C 1
ATOM 813 O O . THR A 1 104 ? -22.244 2.378 36.150 1.00 79.38 104 THR A O 1
ATOM 816 N N . ASP A 1 105 ? -21.358 0.482 35.336 1.00 85.38 105 ASP A N 1
ATOM 817 C CA . ASP A 1 105 ? -20.030 0.677 35.913 1.00 85.38 105 ASP A CA 1
ATOM 818 C C . ASP A 1 105 ? -19.172 1.649 35.086 1.00 85.38 105 ASP A C 1
ATOM 820 O O . ASP A 1 105 ? -18.712 1.352 33.980 1.00 85.38 105 ASP A O 1
ATOM 824 N N . LYS A 1 106 ? -18.836 2.799 35.686 1.00 81.69 106 LYS A N 1
ATOM 825 C CA . LYS A 1 106 ? -18.015 3.852 35.054 1.00 81.69 106 LYS A CA 1
ATOM 826 C C . LYS A 1 106 ? -16.637 3.359 34.591 1.00 81.69 106 LYS A C 1
ATOM 828 O O . LYS A 1 106 ? -16.146 3.811 33.563 1.00 81.69 106 LYS A O 1
ATOM 833 N N . LYS A 1 107 ? -16.004 2.442 35.333 1.00 85.75 107 LYS A N 1
ATOM 834 C CA . LYS A 1 107 ? -14.656 1.934 35.008 1.00 85.75 107 LYS A CA 1
ATOM 835 C C . LYS A 1 107 ? -14.653 1.080 33.737 1.00 85.75 107 LYS A C 1
ATOM 837 O O . LYS A 1 107 ? -13.873 1.355 32.832 1.00 85.75 107 LYS A O 1
ATOM 842 N N . LYS A 1 108 ? -15.583 0.125 33.636 1.00 87.50 108 LYS A N 1
ATOM 843 C CA . LYS A 1 108 ? -15.731 -0.746 32.458 1.00 87.50 108 LYS A CA 1
ATOM 844 C C . LYS A 1 108 ? -16.109 0.042 31.207 1.00 87.50 108 LYS A C 1
ATOM 846 O O . LYS A 1 108 ? -15.660 -0.281 30.112 1.00 87.50 108 LYS A O 1
ATOM 851 N N . LEU A 1 109 ? -16.915 1.093 31.371 1.00 87.75 109 LEU A N 1
ATOM 852 C CA . LEU A 1 109 ? -17.281 1.984 30.274 1.00 87.75 109 LEU A CA 1
ATOM 853 C C . LEU A 1 109 ? -16.058 2.732 29.710 1.00 87.75 109 LEU A C 1
ATOM 855 O O . LEU A 1 109 ? -15.906 2.826 28.496 1.00 87.75 109 LEU A O 1
ATOM 859 N N . ILE A 1 110 ? -15.162 3.216 30.579 1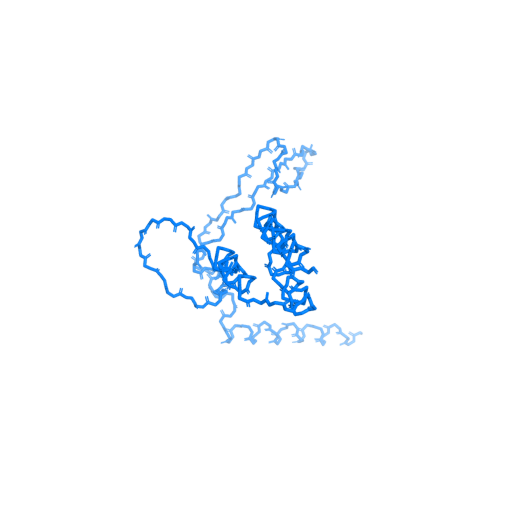.00 87.69 110 ILE A N 1
ATOM 860 C CA . ILE A 1 110 ? -13.921 3.897 30.169 1.00 87.69 110 ILE A CA 1
ATOM 861 C C . ILE A 1 110 ? -12.965 2.931 29.457 1.00 87.69 110 ILE A C 1
ATOM 863 O O . ILE A 1 110 ? -12.401 3.293 28.427 1.00 87.69 110 ILE A O 1
ATOM 867 N N . GLU A 1 111 ? -12.797 1.712 29.973 1.00 90.75 111 GLU A N 1
ATOM 868 C CA . GLU A 1 111 ? -11.948 0.686 29.350 1.00 90.75 111 GLU A CA 1
ATOM 869 C C . GLU A 1 111 ? -12.440 0.330 27.942 1.00 90.75 111 GLU A C 1
ATOM 871 O O . GLU A 1 111 ? -11.657 0.314 26.989 1.00 90.75 111 GLU A O 1
ATOM 876 N N . ARG A 1 112 ? -13.754 0.126 27.785 1.00 88.25 112 ARG A N 1
ATOM 877 C CA . ARG A 1 112 ? -14.358 -0.163 26.482 1.00 88.25 112 ARG A CA 1
ATOM 878 C C . ARG A 1 112 ? -14.223 1.009 25.508 1.00 88.25 112 ARG A C 1
ATOM 880 O O . ARG A 1 112 ? -13.872 0.801 24.353 1.00 88.25 112 ARG A O 1
ATOM 887 N N . TYR A 1 113 ? -14.431 2.235 25.986 1.00 89.69 113 TYR A N 1
ATOM 888 C CA . TYR A 1 113 ? -14.236 3.444 25.188 1.00 89.69 113 TYR A CA 1
ATOM 889 C C . TYR A 1 113 ? -12.796 3.574 24.669 1.00 89.69 113 TYR A C 1
ATOM 891 O O . TYR A 1 113 ? -12.594 3.881 23.499 1.00 89.69 113 TYR A O 1
ATOM 899 N N . GLN A 1 114 ? -11.786 3.317 25.508 1.00 90.00 114 GLN A N 1
ATOM 900 C CA . GLN A 1 114 ? -10.379 3.385 25.090 1.00 90.00 114 GLN A CA 1
ATOM 901 C C . GLN A 1 114 ? -10.052 2.364 23.997 1.00 90.00 114 GLN A C 1
ATOM 903 O O . GLN A 1 114 ? -9.351 2.698 23.041 1.00 90.00 114 GLN A O 1
ATOM 908 N N . HIS A 1 115 ? -10.575 1.144 24.130 1.00 89.69 115 HIS A N 1
ATOM 909 C CA . HIS A 1 115 ? -10.429 0.095 23.128 1.00 89.69 115 HIS A CA 1
ATOM 910 C C . HIS A 1 115 ? -11.063 0.504 21.789 1.00 89.69 115 HIS A C 1
ATOM 912 O O . HIS A 1 115 ? -10.402 0.489 20.751 1.00 89.69 115 HIS A O 1
ATOM 918 N N . ASP A 1 116 ? -12.317 0.954 21.816 1.00 88.25 116 ASP A N 1
ATOM 919 C CA . ASP A 1 116 ? -13.056 1.304 20.600 1.00 88.25 116 ASP A CA 1
ATOM 920 C C . ASP A 1 116 ? -12.507 2.593 19.953 1.00 88.25 116 ASP A C 1
ATOM 922 O O . ASP A 1 116 ? -12.456 2.707 18.730 1.00 88.25 116 ASP A O 1
ATOM 926 N N . TRP A 1 117 ? -11.976 3.531 20.744 1.00 86.75 117 TRP A N 1
ATOM 927 C CA . TRP A 1 117 ? -11.284 4.727 20.248 1.00 86.75 117 TRP A CA 1
ATOM 928 C C . TRP A 1 117 ? -10.013 4.402 19.452 1.00 86.75 117 TRP A C 1
ATOM 930 O O . TRP A 1 117 ? -9.737 5.053 18.442 1.00 86.75 117 TRP A O 1
ATOM 940 N N . GLN A 1 118 ? -9.239 3.402 19.889 1.00 87.12 118 GLN A N 1
ATOM 941 C CA . GLN A 1 118 ? -8.048 2.948 19.164 1.00 87.12 118 GLN A CA 1
ATOM 942 C C . GLN A 1 118 ? -8.414 2.279 17.838 1.00 87.12 118 GLN A C 1
ATOM 944 O O . GLN A 1 118 ? -7.722 2.487 16.843 1.00 87.12 118 GLN A O 1
ATOM 949 N N . LEU A 1 119 ? -9.513 1.521 17.807 1.00 83.19 119 LEU A N 1
ATOM 950 C CA . LEU A 1 119 ? -10.011 0.889 16.583 1.00 83.19 119 LEU A CA 1
ATOM 951 C C . LEU A 1 119 ? -10.535 1.905 15.561 1.00 83.19 119 LEU A C 1
ATOM 953 O O . LEU A 1 119 ? -10.430 1.676 14.360 1.00 83.19 119 LEU A O 1
ATOM 957 N N . LEU A 1 120 ? -11.062 3.035 16.031 1.00 82.25 120 LEU A N 1
ATOM 958 C CA . LEU A 1 120 ? -11.564 4.131 15.197 1.00 82.25 120 LEU A CA 1
ATOM 959 C C . LEU A 1 120 ? -10.470 5.142 14.793 1.00 82.25 120 LEU A C 1
ATOM 961 O O . LEU A 1 120 ? -10.777 6.190 14.220 1.00 82.25 120 LEU A O 1
ATOM 965 N N . ALA A 1 121 ? -9.193 4.867 15.083 1.00 80.50 121 ALA A N 1
ATOM 966 C CA . ALA A 1 121 ? -8.091 5.768 14.758 1.00 80.50 121 ALA A CA 1
ATOM 967 C C . ALA A 1 121 ? -7.961 5.981 13.238 1.00 80.50 121 ALA A C 1
ATOM 969 O O . ALA A 1 121 ? -7.772 5.035 12.476 1.00 80.50 121 ALA A O 1
ATOM 970 N N . GLY A 1 122 ? -8.040 7.243 12.805 1.00 76.44 122 GLY A N 1
ATOM 971 C CA . GLY A 1 122 ? -8.039 7.625 11.386 1.00 76.44 122 GLY A CA 1
ATOM 972 C C . GLY A 1 122 ? -9.423 7.962 10.816 1.00 76.44 122 GLY A C 1
ATOM 973 O O . GLY A 1 122 ? -9.494 8.442 9.687 1.00 76.44 122 GLY A O 1
ATOM 974 N N . HIS A 1 123 ? -10.499 7.785 11.595 1.00 80.06 123 HIS A N 1
ATOM 975 C CA . HIS A 1 123 ? -11.874 8.141 11.226 1.00 80.06 123 HIS A CA 1
ATOM 976 C C . HIS A 1 123 ? -12.455 9.214 12.167 1.00 80.06 123 HIS A C 1
ATOM 978 O O . HIS A 1 123 ? -13.110 8.899 13.162 1.00 80.06 123 HIS A O 1
ATOM 984 N N . ASP A 1 124 ? -12.247 10.489 11.824 1.00 80.12 124 ASP A N 1
ATOM 985 C CA . ASP A 1 124 ? -12.612 11.658 12.651 1.00 80.12 124 ASP A CA 1
ATOM 986 C C . ASP A 1 124 ? -14.124 11.734 12.972 1.00 80.12 124 ASP A C 1
ATOM 988 O O . ASP A 1 124 ? -14.538 11.951 14.117 1.00 80.12 124 ASP A O 1
ATOM 992 N N . ASP A 1 125 ? -14.975 11.424 11.987 1.00 84.62 125 ASP A N 1
ATOM 993 C CA . ASP A 1 125 ? -16.435 11.399 12.157 1.00 84.62 125 ASP A CA 1
ATOM 994 C C . ASP A 1 125 ? -16.894 10.330 13.160 1.00 84.62 125 ASP A C 1
ATOM 996 O O . ASP A 1 125 ? -17.814 10.543 13.955 1.00 84.62 125 ASP A O 1
ATOM 1000 N N . ALA A 1 126 ? -16.262 9.154 13.133 1.00 82.94 126 ALA A N 1
ATOM 1001 C CA . ALA A 1 126 ? -16.621 8.045 14.008 1.00 82.94 126 ALA A CA 1
ATOM 1002 C C . ALA A 1 126 ? -16.120 8.279 15.439 1.00 82.94 126 ALA A C 1
ATOM 1004 O O . ALA A 1 126 ? -16.841 8.026 16.404 1.00 82.94 126 ALA A O 1
ATOM 1005 N N . GLN A 1 127 ? -14.926 8.854 15.585 1.00 86.00 127 GLN A N 1
ATOM 1006 C CA . GLN A 1 127 ? -14.393 9.291 16.872 1.00 86.00 127 GLN A CA 1
ATOM 1007 C C . GLN A 1 127 ? -15.315 10.313 17.550 1.00 86.00 127 GLN A C 1
ATOM 1009 O O . GLN A 1 127 ? -15.650 10.164 18.729 1.00 86.00 127 GLN A O 1
ATOM 1014 N N . THR A 1 128 ? -15.821 11.284 16.788 1.00 87.88 128 THR A N 1
ATOM 1015 C CA . THR A 1 128 ? -16.762 12.291 17.300 1.00 87.88 128 THR A CA 1
ATOM 1016 C C . THR A 1 128 ? -18.051 11.651 17.830 1.00 87.88 128 THR A C 1
ATOM 1018 O O . THR A 1 128 ? -18.500 11.978 18.931 1.00 87.88 128 THR A O 1
ATOM 1021 N N . LYS A 1 129 ? -18.624 10.684 17.101 1.00 88.25 129 LYS A N 1
ATOM 1022 C CA . LYS A 1 129 ? -19.833 9.955 17.527 1.00 88.25 129 LYS A CA 1
ATOM 1023 C C . LYS A 1 129 ? -19.595 9.116 18.787 1.00 88.25 129 LYS A C 1
ATOM 1025 O O . LYS A 1 129 ? -20.429 9.118 19.689 1.00 88.25 129 LYS A O 1
ATOM 1030 N N . CYS A 1 130 ? -18.447 8.448 18.888 1.00 87.12 130 CYS A N 1
ATOM 1031 C CA . CYS A 1 130 ? -18.078 7.664 20.070 1.00 87.12 130 CYS A CA 1
ATOM 1032 C C . CYS A 1 130 ? -17.972 8.548 21.331 1.00 87.12 130 CYS A C 1
ATOM 1034 O O . CYS A 1 130 ? -18.530 8.225 22.382 1.00 87.12 130 CYS A O 1
ATOM 1036 N N . VAL A 1 131 ? -17.348 9.726 21.206 1.00 90.50 131 VAL A N 1
ATOM 1037 C CA . VAL A 1 131 ? -17.266 10.727 22.287 1.00 90.50 131 VAL A CA 1
ATOM 1038 C C . VAL A 1 131 ? -18.649 11.222 22.704 1.00 90.50 131 VAL A C 1
ATOM 1040 O O . VAL A 1 131 ? -18.918 11.357 23.898 1.00 90.50 131 VAL A O 1
ATOM 1043 N N . GLN A 1 132 ? -19.543 11.477 21.746 1.00 90.19 132 GLN A N 1
ATOM 1044 C CA . GLN A 1 132 ? -20.914 11.903 22.039 1.00 90.19 132 GLN A CA 1
ATOM 1045 C C . GLN A 1 132 ? -21.666 10.859 22.871 1.00 90.19 132 GLN A C 1
ATOM 1047 O O . GLN A 1 132 ? -22.230 11.208 23.908 1.00 90.19 132 GLN A O 1
ATOM 1052 N N . VAL A 1 133 ? -21.620 9.585 22.470 1.00 88.75 133 VAL A N 1
ATOM 1053 C CA . VAL A 1 133 ? -22.262 8.478 23.201 1.00 88.75 133 VAL A CA 1
ATOM 1054 C C . VAL A 1 133 ? -21.703 8.353 24.622 1.00 88.75 133 VAL A C 1
ATOM 1056 O O . VAL A 1 133 ? -22.469 8.256 25.583 1.00 88.75 133 VAL A O 1
ATOM 1059 N N . MET A 1 134 ? -20.379 8.440 24.783 1.00 88.56 134 MET A N 1
ATOM 1060 C CA . MET A 1 134 ? -19.734 8.408 26.099 1.00 88.56 134 MET A CA 1
ATOM 1061 C C . MET A 1 134 ? -20.198 9.565 26.995 1.00 88.56 134 MET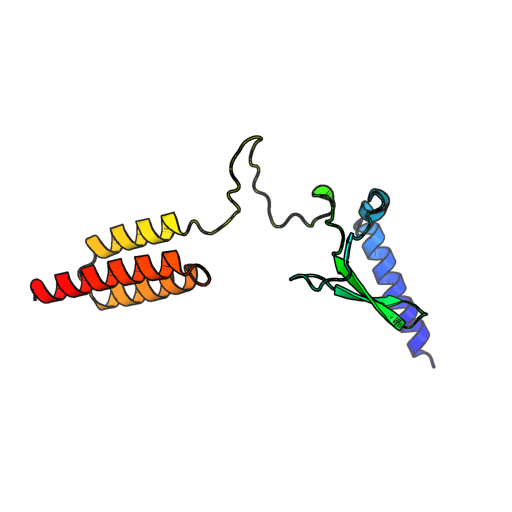 A C 1
ATOM 1063 O O . MET A 1 134 ? -20.549 9.359 28.157 1.00 88.56 134 MET A O 1
ATOM 1067 N N . ASN A 1 135 ? -20.243 10.785 26.459 1.00 88.62 135 ASN A N 1
ATOM 1068 C CA . ASN A 1 135 ? -20.669 11.967 27.207 1.00 88.62 135 ASN A CA 1
ATOM 1069 C C . ASN A 1 135 ? -22.138 11.888 27.640 1.00 88.62 135 ASN A C 1
ATOM 1071 O O . ASN A 1 135 ? -22.455 12.252 28.775 1.00 88.62 135 ASN A O 1
ATOM 1075 N N . ILE A 1 136 ? -23.019 11.384 26.767 1.00 89.25 136 ILE A N 1
ATOM 1076 C CA . ILE A 1 136 ? -24.430 11.140 27.098 1.00 89.25 136 ILE A CA 1
ATOM 1077 C C . ILE A 1 136 ? -24.511 10.179 28.285 1.00 89.25 136 ILE A C 1
ATOM 1079 O O . ILE A 1 136 ? -25.112 10.515 29.307 1.00 89.25 136 ILE A O 1
ATOM 1083 N N . ARG A 1 137 ? -23.816 9.038 28.213 1.00 86.75 137 ARG A N 1
ATOM 1084 C CA . ARG A 1 137 ? -23.870 8.032 29.276 1.00 86.75 137 ARG A CA 1
ATOM 1085 C C . ARG A 1 137 ? -23.278 8.523 30.598 1.00 86.75 137 ARG A C 1
ATOM 1087 O O . ARG A 1 137 ? -23.840 8.264 31.659 1.00 86.75 137 ARG A O 1
ATOM 1094 N N . ILE A 1 138 ? -22.171 9.268 30.569 1.00 86.50 138 ILE A N 1
ATOM 1095 C CA . ILE A 1 138 ? -21.596 9.878 31.780 1.00 86.50 138 ILE A CA 1
ATOM 1096 C C . ILE A 1 138 ? -22.599 10.834 32.438 1.00 86.50 138 ILE A C 1
ATOM 1098 O O . ILE A 1 138 ? -22.689 10.857 33.666 1.00 86.50 138 ILE A O 1
ATOM 1102 N N . ASN A 1 139 ? -23.329 11.627 31.650 1.00 87.00 139 ASN A N 1
ATOM 1103 C CA . ASN A 1 139 ? -24.331 12.550 32.175 1.00 87.00 139 ASN A CA 1
ATOM 1104 C C . ASN A 1 139 ? -25.529 11.809 32.782 1.00 87.00 139 ASN A C 1
ATOM 1106 O O . ASN A 1 139 ? -25.961 12.179 33.870 1.00 87.00 139 ASN A O 1
ATOM 1110 N N . GLU A 1 140 ? -26.004 10.727 32.163 1.00 85.62 140 GLU A N 1
ATOM 1111 C CA . GLU A 1 140 ? -27.033 9.855 32.753 1.00 85.62 140 GLU A CA 1
ATOM 1112 C C . GLU A 1 140 ? -26.575 9.268 34.096 1.00 85.62 140 GLU A C 1
ATOM 1114 O O . GLU A 1 140 ? -27.259 9.404 35.107 1.00 85.62 140 GLU A O 1
ATOM 1119 N N . LEU A 1 141 ? -25.365 8.701 34.151 1.00 81.88 141 LEU A N 1
ATOM 1120 C CA . LEU A 1 141 ? -24.787 8.137 35.380 1.00 81.88 141 LEU A CA 1
ATOM 1121 C C . LEU A 1 141 ? -24.473 9.189 36.460 1.00 81.88 141 LEU A C 1
ATOM 1123 O O . LEU A 1 141 ? -24.122 8.826 37.585 1.00 81.88 141 LEU A O 1
ATOM 1127 N N . LYS A 1 142 ? -24.509 10.483 36.122 1.00 83.44 142 LYS A N 1
ATOM 1128 C CA . LYS A 1 142 ? -24.433 11.593 37.082 1.00 83.44 142 LYS A CA 1
ATOM 1129 C C . LYS A 1 142 ? -25.811 12.043 37.561 1.00 83.44 142 LYS A C 1
ATOM 1131 O O . LYS A 1 142 ? -25.891 12.513 38.681 1.00 83.44 142 LYS A O 1
ATOM 1136 N N . GLN A 1 143 ? -26.856 11.931 36.739 1.00 77.94 143 GLN A N 1
ATOM 1137 C CA . GLN A 1 143 ? -28.227 12.279 37.137 1.00 77.94 143 GLN A CA 1
ATOM 1138 C C . GLN A 1 143 ? -28.891 11.200 38.003 1.00 77.94 143 GLN A C 1
ATOM 1140 O O . GLN A 1 143 ? -29.799 11.508 38.765 1.00 77.94 143 GLN A O 1
ATOM 1145 N N . VAL A 1 144 ? -28.453 9.944 37.873 1.00 66.94 144 VAL A N 1
ATOM 1146 C CA . VAL A 1 144 ? -28.974 8.797 38.641 1.00 66.94 144 VAL A CA 1
ATOM 1147 C C . VAL A 1 144 ? -28.226 8.591 39.976 1.00 66.94 144 VAL A C 1
ATOM 1149 O O . VAL A 1 144 ? -28.670 7.799 40.805 1.00 66.94 144 VAL A O 1
ATOM 1152 N N . ALA A 1 145 ? -27.103 9.289 40.189 1.00 55.34 145 ALA A N 1
ATOM 1153 C CA . ALA A 1 145 ? -26.312 9.264 41.426 1.00 55.34 145 ALA A CA 1
ATOM 1154 C C . ALA A 1 145 ? -26.715 10.406 42.367 1.00 55.34 145 ALA A C 1
ATOM 1156 O O . ALA A 1 145 ? -26.720 10.164 43.593 1.00 55.34 145 ALA A O 1
#

Secondary structure (DSSP, 8-state):
--HHHHHHHHHHHHHHHHHHTTTTGGGGG---PPPEEESS--TTPEEEE-TTS-EEEEEPPPPPGGGS---S-----SSS----S---HHHHHHHHHHHHHH---HHHHHHHHHHHHHHTTT-HHHHHHHHHHHHHHHHHHHH--

InterPro domains:
  IPR041247 Rad52 family [PF04098] (3-46)

Organism: Salmonella enterica (NCBI:txid28901)

pLDDT: mean 79.35, std 14.89, range [34.5, 93.19]

Radius of gyration: 26.63 Å; chains: 1; bounding box: 69×43×62 Å

Foldseek 3Di:
DCVVVVVVVVVVVVVVVCVVVVNCVVVVVWDDFDKDKDQDDDPQWDWDADPVGDIITTHGGDGDPVPDPPPDDDDDDDDDDDDDPQPPLVVLLVVLLVCLVPDLDPVVNVVSLVVNLVSCPPPPVSNVSSVVSSVVSVVVSVVVD